Protein AF-A0A3B9VDS4-F1 (afd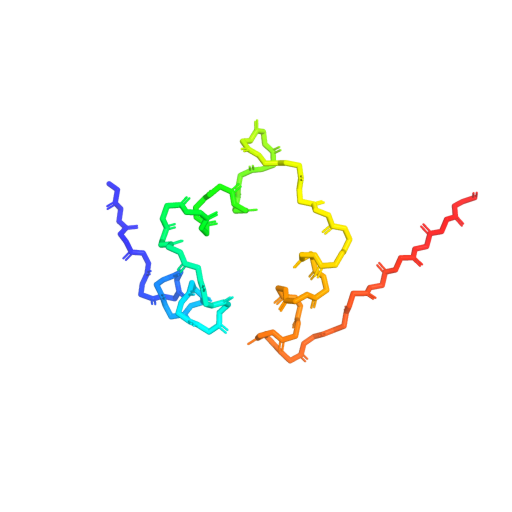b_monomer_lite)

Structure (mmCIF, N/CA/C/O backbone):
data_AF-A0A3B9VDS4-F1
#
_entry.id   AF-A0A3B9VDS4-F1
#
loop_
_atom_site.group_PDB
_atom_sit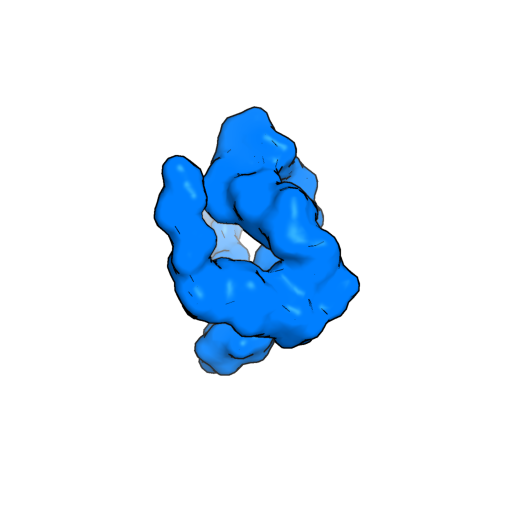e.id
_atom_site.type_symbol
_atom_site.label_atom_id
_atom_site.label_alt_id
_atom_site.label_comp_id
_atom_site.label_asym_id
_atom_site.label_entity_id
_atom_site.label_seq_id
_atom_site.pdbx_PDB_ins_code
_atom_site.Cartn_x
_atom_site.Cartn_y
_atom_site.Cartn_z
_atom_site.occupancy
_atom_site.B_iso_or_equiv
_atom_site.auth_seq_id
_atom_site.auth_comp_id
_atom_site.auth_asym_id
_atom_site.auth_atom_id
_atom_site.pdbx_PDB_model_num
ATOM 1 N N . MET A 1 1 ? -16.935 9.779 -4.881 1.00 49.16 1 MET A N 1
ATOM 2 C CA . MET A 1 1 ? -15.838 8.941 -4.352 1.00 49.16 1 MET A CA 1
ATOM 3 C C . MET A 1 1 ? -16.482 7.862 -3.491 1.00 49.16 1 MET A C 1
ATOM 5 O O . MET A 1 1 ? -16.726 8.099 -2.318 1.00 49.16 1 MET A O 1
ATOM 9 N N . VAL A 1 2 ? -16.904 6.749 -4.099 1.00 51.09 2 VAL A N 1
ATOM 10 C CA . VAL A 1 2 ? -17.558 5.657 -3.360 1.00 51.09 2 VAL A CA 1
ATOM 11 C C . VAL A 1 2 ? -16.454 4.887 -2.644 1.00 51.09 2 VAL A C 1
ATOM 13 O O . VAL A 1 2 ? -15.584 4.314 -3.294 1.00 51.09 2 VAL A O 1
ATOM 16 N N . LEU A 1 3 ? -16.434 4.954 -1.315 1.00 60.16 3 LEU A N 1
ATOM 17 C CA . LEU A 1 3 ? -15.519 4.170 -0.493 1.00 60.16 3 LEU A CA 1
ATOM 18 C C . LEU A 1 3 ? -15.940 2.705 -0.627 1.00 60.16 3 LEU A C 1
ATOM 20 O O . LEU A 1 3 ? -17.025 2.338 -0.178 1.00 60.16 3 LEU A O 1
ATOM 24 N N . SER A 1 4 ? -15.125 1.873 -1.278 1.00 74.62 4 SER A N 1
ATOM 25 C CA . SER A 1 4 ? -15.394 0.438 -1.287 1.00 74.62 4 SER A CA 1
ATOM 26 C C . SER A 1 4 ? -15.090 -0.101 0.125 1.00 74.62 4 SER A C 1
ATOM 28 O O . SER A 1 4 ? -14.007 0.172 0.658 1.00 74.62 4 SER A O 1
ATOM 30 N N . PRO A 1 5 ? -16.010 -0.838 0.776 1.00 78.50 5 PRO A N 1
ATOM 31 C CA . PRO A 1 5 ? -15.763 -1.400 2.110 1.00 78.50 5 PRO A CA 1
ATOM 32 C C . PRO A 1 5 ? -14.555 -2.352 2.114 1.00 78.50 5 PRO A C 1
ATOM 34 O O . PRO A 1 5 ? -13.869 -2.504 3.123 1.00 78.50 5 PRO A O 1
ATOM 37 N N . PHE A 1 6 ? -14.249 -2.932 0.953 1.00 85.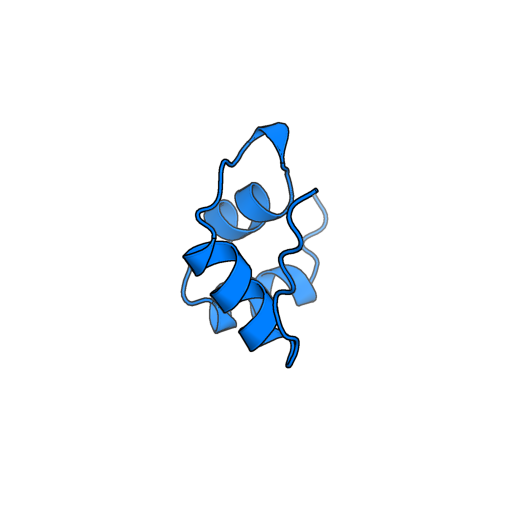06 6 PHE A N 1
ATOM 38 C CA . PHE A 1 6 ? -13.095 -3.789 0.730 1.00 85.06 6 PHE A CA 1
ATOM 39 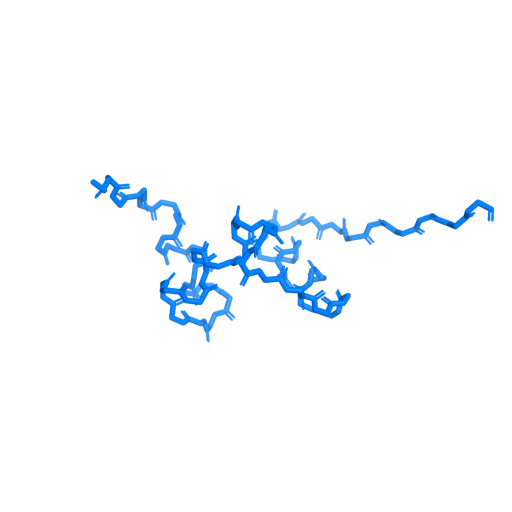C C . PHE A 1 6 ? -11.759 -3.040 0.843 1.00 85.06 6 PHE A C 1
ATOM 41 O O . PHE A 1 6 ? -10.860 -3.506 1.541 1.00 85.06 6 PHE A O 1
ATOM 48 N N . SER A 1 7 ? -11.629 -1.863 0.220 1.00 86.88 7 SER A N 1
ATOM 49 C CA . SER A 1 7 ? -10.384 -1.079 0.247 1.00 86.88 7 SER A CA 1
ATOM 50 C C . SER A 1 7 ? -10.058 -0.578 1.665 1.00 86.88 7 SER A C 1
ATOM 52 O O . SER A 1 7 ? -8.891 -0.487 2.043 1.00 86.88 7 SER A O 1
ATOM 54 N N . PHE A 1 8 ? -11.077 -0.306 2.490 1.00 91.56 8 PHE A N 1
ATOM 55 C CA . PHE A 1 8 ? -10.883 0.043 3.902 1.00 91.56 8 PHE A CA 1
ATOM 56 C C . PHE A 1 8 ? -10.345 -1.137 4.726 1.00 91.56 8 PHE A C 1
ATOM 58 O O . PHE A 1 8 ? -9.370 -0.992 5.466 1.00 91.56 8 PHE A O 1
ATOM 65 N N . GLU A 1 9 ? -10.939 -2.320 4.564 1.00 93.19 9 GLU A N 1
ATOM 66 C CA . GLU A 1 9 ? -10.488 -3.540 5.241 1.00 93.19 9 GLU A CA 1
ATOM 67 C C . GLU A 1 9 ? -9.073 -3.941 4.797 1.00 93.19 9 GLU A C 1
ATOM 69 O O . GLU A 1 9 ? -8.236 -4.308 5.622 1.00 93.19 9 GLU A O 1
ATOM 74 N N . ALA A 1 10 ? -8.757 -3.801 3.509 1.00 93.44 10 ALA A N 1
ATOM 75 C CA . ALA A 1 10 ? -7.421 -4.056 2.986 1.00 93.44 10 ALA A CA 1
ATOM 76 C C . ALA A 1 10 ? -6.375 -3.080 3.556 1.00 93.44 10 ALA A C 1
ATOM 78 O O . ALA A 1 10 ? -5.301 -3.518 3.972 1.00 93.44 10 ALA A O 1
ATOM 79 N N . ALA A 1 11 ? -6.695 -1.783 3.659 1.00 94.44 11 ALA A N 1
ATOM 80 C CA . ALA A 1 11 ? -5.827 -0.796 4.305 1.00 94.44 11 ALA A CA 1
ATOM 81 C C . ALA A 1 11 ? -5.554 -1.152 5.778 1.00 94.44 11 ALA A C 1
ATOM 83 O O . ALA A 1 11 ? -4.404 -1.114 6.224 1.00 94.44 11 ALA A O 1
ATOM 84 N N . LYS A 1 12 ? -6.594 -1.581 6.507 1.00 95.06 12 LYS A N 1
ATOM 85 C CA . LYS A 1 12 ? -6.493 -2.030 7.903 1.00 95.06 12 LYS A CA 1
ATOM 86 C C . LYS A 1 12 ? -5.613 -3.273 8.044 1.00 95.06 12 LYS A C 1
ATOM 88 O O . LYS A 1 12 ? -4.716 -3.280 8.883 1.00 95.06 12 LYS A O 1
ATOM 93 N N . ARG A 1 13 ? -5.813 -4.295 7.204 1.00 95.75 13 ARG A N 1
ATOM 94 C CA . ARG A 1 13 ? -4.987 -5.520 7.192 1.00 95.75 13 ARG A CA 1
ATOM 95 C C . ARG A 1 13 ? -3.531 -5.244 6.833 1.00 95.75 13 ARG A C 1
ATOM 97 O O . ARG A 1 13 ? -2.639 -5.913 7.343 1.00 95.75 13 ARG A O 1
ATOM 104 N N . LEU A 1 14 ? -3.291 -4.259 5.972 1.00 94.81 14 LEU A N 1
ATOM 105 C CA . LEU A 1 14 ? -1.950 -3.838 5.574 1.00 94.81 14 LEU A CA 1
ATOM 106 C C . LEU A 1 14 ? -1.286 -2.902 6.603 1.00 94.81 14 LEU A C 1
ATOM 108 O O . LEU A 1 14 ? -0.083 -2.656 6.512 1.00 94.81 14 LEU A O 1
ATOM 112 N N . GLY A 1 15 ? -2.047 -2.400 7.583 1.00 95.06 15 GLY A N 1
ATOM 113 C CA . GLY A 1 15 ? -1.564 -1.497 8.629 1.00 95.06 15 GLY A CA 1
ATOM 114 C C . GLY A 1 15 ? -1.215 -0.097 8.119 1.00 95.06 15 GLY A C 1
ATOM 115 O O . GLY A 1 15 ? -0.300 0.531 8.648 1.00 95.06 15 GLY A O 1
ATOM 116 N N . ILE A 1 16 ? -1.897 0.387 7.076 1.00 93.94 16 ILE A N 1
ATOM 117 C CA . ILE A 1 16 ? -1.653 1.706 6.473 1.00 93.94 16 ILE A CA 1
ATOM 118 C C . ILE A 1 16 ? -2.920 2.561 6.455 1.00 93.94 16 ILE A C 1
ATOM 120 O O . ILE A 1 16 ? -4.035 2.064 6.605 1.00 93.94 16 ILE A O 1
ATOM 124 N N . SER A 1 17 ? -2.758 3.868 6.236 1.00 94.38 17 SER A N 1
ATOM 125 C CA . SER A 1 17 ? -3.906 4.754 6.047 1.00 94.38 17 SER A CA 1
ATOM 126 C C . SER A 1 17 ? -4.651 4.424 4.751 1.00 94.38 17 SER A C 1
ATOM 128 O O . SER A 1 17 ? -4.061 3.986 3.760 1.00 94.38 17 SER A O 1
ATOM 130 N N . TYR A 1 18 ? -5.953 4.707 4.725 1.00 91.06 18 TYR A N 1
ATOM 131 C CA . TYR A 1 18 ? -6.764 4.538 3.519 1.00 91.06 18 TYR A CA 1
ATOM 132 C C . TYR A 1 18 ? -6.210 5.337 2.328 1.00 91.06 18 TYR A C 1
ATOM 134 O O . TYR A 1 18 ? -6.128 4.816 1.223 1.00 91.06 18 TYR A O 1
ATOM 142 N N . GLN A 1 19 ? -5.740 6.569 2.552 1.00 90.50 19 GLN A N 1
ATOM 143 C CA . GLN A 1 19 ? -5.116 7.381 1.500 1.00 90.50 19 GLN A CA 1
ATOM 144 C C . GLN A 1 19 ? -3.855 6.717 0.933 1.00 90.50 19 GLN A C 1
ATOM 146 O O . GLN A 1 19 ? -3.634 6.745 -0.276 1.00 90.50 19 GLN A O 1
ATOM 151 N N . ALA A 1 20 ? -3.032 6.099 1.787 1.00 91.12 20 ALA A N 1
ATOM 152 C CA . ALA A 1 20 ? -1.867 5.348 1.336 1.00 91.12 20 ALA A CA 1
ATOM 153 C C . ALA A 1 20 ? -2.285 4.120 0.512 1.00 91.12 20 ALA A C 1
ATOM 155 O O . ALA A 1 20 ? -1.684 3.859 -0.528 1.00 91.12 20 ALA A O 1
ATOM 156 N N . TYR A 1 21 ? -3.353 3.425 0.912 1.00 93.12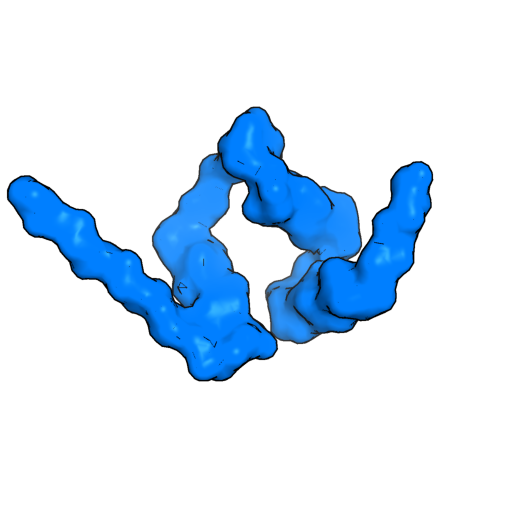 21 TYR A N 1
ATOM 157 C CA . TYR A 1 21 ? -3.915 2.316 0.140 1.00 93.12 21 TYR A CA 1
ATOM 158 C C . TYR A 1 21 ? -4.453 2.769 -1.228 1.00 93.12 21 TYR A C 1
ATOM 160 O O . TYR A 1 21 ? -4.103 2.178 -2.244 1.00 93.12 21 TYR A O 1
ATOM 168 N N . GLN A 1 22 ? -5.180 3.890 -1.296 1.00 91.31 22 GLN A N 1
ATOM 169 C CA . GLN A 1 22 ? -5.642 4.473 -2.566 1.00 91.31 22 GLN A CA 1
ATOM 170 C C . GLN A 1 22 ? -4.493 4.828 -3.521 1.00 91.31 22 GLN A C 1
ATOM 172 O O . GLN A 1 22 ? -4.666 4.823 -4.740 1.00 91.31 22 GLN A O 1
ATOM 177 N N . ARG A 1 23 ? -3.308 5.167 -2.994 1.00 92.06 23 ARG A N 1
ATOM 178 C CA . ARG A 1 23 ? -2.118 5.371 -3.831 1.00 92.06 23 ARG A CA 1
ATOM 179 C C . ARG A 1 23 ? -1.590 4.055 -4.390 1.00 92.06 23 ARG A C 1
ATOM 181 O O . ARG A 1 23 ? -1.169 4.056 -5.537 1.00 92.06 23 ARG A O 1
ATOM 188 N N . LEU A 1 24 ? -1.630 2.963 -3.623 1.00 91.88 24 LEU A N 1
ATOM 189 C CA . LEU A 1 24 ? -1.235 1.632 -4.103 1.00 91.88 24 LEU A CA 1
ATOM 190 C C . LEU A 1 24 ? -2.149 1.127 -5.228 1.00 91.88 24 LEU A C 1
ATOM 192 O O . LEU A 1 24 ? -1.669 0.452 -6.130 1.00 91.88 24 LEU A O 1
ATOM 196 N N . GLU A 1 25 ? -3.434 1.491 -5.212 1.00 89.25 25 GLU A N 1
ATOM 197 C CA . GLU A 1 25 ? -4.386 1.166 -6.288 1.00 89.25 25 GLU A CA 1
ATOM 198 C C . GLU A 1 25 ? -4.137 1.963 -7.585 1.00 89.25 25 GLU A C 1
ATOM 200 O O . GLU A 1 25 ? -4.686 1.624 -8.632 1.00 89.25 25 GLU A O 1
ATOM 205 N N . ASN A 1 26 ? -3.321 3.026 -7.548 1.00 88.62 26 ASN A N 1
ATOM 206 C CA . ASN A 1 26 ? -3.045 3.871 -8.707 1.00 88.62 26 ASN A CA 1
ATOM 207 C C . ASN A 1 26 ? -1.547 3.854 -9.075 1.00 88.62 26 ASN A C 1
ATOM 209 O O . ASN A 1 26 ? -0.757 4.561 -8.438 1.00 88.62 26 ASN A O 1
ATOM 213 N N . PRO A 1 27 ? -1.149 3.147 -10.148 1.00 83.00 27 PRO A N 1
ATOM 214 C CA . PRO A 1 27 ? 0.259 3.013 -10.528 1.00 83.00 27 PRO A CA 1
ATOM 215 C C . PRO A 1 27 ? 0.924 4.348 -10.904 1.00 83.00 27 PRO A C 1
ATOM 217 O O . PRO A 1 27 ? 2.123 4.504 -10.723 1.00 83.00 27 PRO A O 1
ATOM 220 N N . ASN A 1 28 ? 0.162 5.361 -11.335 1.00 89.56 28 ASN A N 1
ATOM 221 C CA . ASN A 1 28 ? 0.712 6.693 -11.626 1.00 89.56 28 ASN A CA 1
ATOM 222 C C . ASN A 1 28 ? 1.000 7.512 -10.357 1.00 89.56 28 ASN A C 1
ATOM 224 O O . ASN A 1 28 ? 1.658 8.549 -10.415 1.00 89.56 28 ASN A O 1
ATOM 228 N N . LYS A 1 29 ? 0.467 7.095 -9.201 1.00 86.38 29 LYS A N 1
ATOM 229 C CA . LYS A 1 29 ? 0.591 7.810 -7.920 1.00 86.38 29 LYS A CA 1
ATOM 230 C C . LYS A 1 29 ? 1.492 7.089 -6.923 1.00 86.38 29 LYS A C 1
ATOM 232 O O . LYS A 1 29 ? 1.724 7.620 -5.831 1.00 86.38 29 LYS A O 1
ATOM 237 N N . CYS A 1 30 ? 2.002 5.906 -7.241 1.00 87.44 30 CYS A N 1
ATOM 238 C CA . CYS A 1 30 ? 2.856 5.155 -6.335 1.00 87.44 30 CYS A CA 1
ATOM 239 C C . CYS A 1 30 ? 3.898 4.340 -7.096 1.00 87.44 30 CYS A C 1
ATOM 241 O O . CYS A 1 30 ? 3.586 3.707 -8.093 1.00 87.44 30 CYS A O 1
ATOM 243 N N . ASN A 1 31 ? 5.117 4.315 -6.560 1.00 91.50 31 ASN A N 1
ATOM 244 C CA . ASN A 1 31 ? 6.155 3.368 -6.940 1.00 91.50 31 ASN A CA 1
ATOM 245 C C . ASN A 1 31 ? 6.402 2.428 -5.743 1.00 91.50 31 ASN A C 1
ATOM 247 O O . ASN A 1 31 ? 7.268 2.716 -4.909 1.00 91.50 31 ASN A O 1
ATOM 251 N N . PRO A 1 32 ? 5.565 1.392 -5.546 1.00 91.62 32 PRO A N 1
ATOM 252 C CA . PRO A 1 32 ? 5.693 0.504 -4.400 1.00 91.62 32 PRO A CA 1
ATOM 253 C C . PRO A 1 32 ? 6.952 -0.358 -4.518 1.00 91.62 32 PRO A C 1
ATOM 255 O O . PRO A 1 32 ? 7.280 -0.876 -5.580 1.00 91.62 32 PRO A O 1
ATOM 258 N N . THR A 1 33 ? 7.636 -0.576 -3.394 1.00 94.00 33 THR A N 1
ATOM 259 C CA . THR A 1 33 ? 8.741 -1.543 -3.353 1.00 94.00 33 THR A CA 1
ATOM 260 C C . THR A 1 33 ? 8.223 -2.966 -3.579 1.00 94.00 33 THR A C 1
ATOM 262 O O . THR A 1 33 ? 7.079 -3.272 -3.234 1.00 94.00 33 THR A O 1
ATOM 265 N N . ILE A 1 34 ? 9.085 -3.876 -4.043 1.00 94.56 34 ILE A N 1
ATOM 266 C CA . ILE A 1 34 ? 8.767 -5.313 -4.141 1.00 94.56 34 ILE A CA 1
ATOM 267 C C . ILE A 1 34 ? 8.248 -5.859 -2.799 1.00 94.56 34 ILE A C 1
ATOM 269 O O . ILE A 1 34 ? 7.256 -6.579 -2.759 1.00 94.56 34 ILE A O 1
ATOM 273 N N . LYS A 1 35 ? 8.847 -5.443 -1.675 1.00 95.19 35 LYS A N 1
ATOM 274 C CA . LYS A 1 35 ? 8.401 -5.817 -0.322 1.00 95.19 35 LYS A CA 1
ATOM 275 C C . LYS A 1 35 ? 6.985 -5.325 -0.008 1.00 95.19 35 LYS A C 1
ATOM 277 O O . LYS A 1 35 ? 6.237 -5.988 0.706 1.00 95.19 35 LYS A O 1
ATOM 282 N N . THR A 1 36 ? 6.609 -4.154 -0.517 1.00 94.88 36 THR A N 1
ATOM 283 C CA . THR A 1 36 ? 5.242 -3.637 -0.395 1.00 94.88 36 THR A CA 1
ATOM 284 C C . THR A 1 36 ? 4.276 -4.503 -1.196 1.00 94.88 36 THR A C 1
ATOM 286 O O . THR A 1 36 ? 3.252 -4.910 -0.653 1.00 94.88 36 THR A O 1
ATOM 289 N N . LEU A 1 37 ? 4.621 -4.841 -2.442 1.00 94.88 37 LEU A N 1
ATOM 290 C CA . LEU A 1 37 ? 3.819 -5.731 -3.289 1.00 94.88 37 LEU A CA 1
ATOM 291 C C . LEU A 1 37 ? 3.651 -7.121 -2.656 1.00 94.88 37 LEU A C 1
ATOM 293 O O . LEU A 1 37 ? 2.551 -7.667 -2.640 1.00 94.88 37 LEU A O 1
ATOM 297 N N . GLU A 1 38 ? 4.708 -7.657 -2.046 1.00 96.62 38 GLU A N 1
ATOM 298 C CA . GLU A 1 38 ? 4.664 -8.929 -1.323 1.00 96.62 38 GLU A CA 1
ATOM 299 C C . GLU A 1 38 ? 3.684 -8.877 -0.137 1.00 96.62 38 GLU A C 1
ATOM 301 O O . GLU A 1 38 ? 2.871 -9.783 0.050 1.00 96.62 38 GLU A O 1
ATOM 306 N N . LYS A 1 39 ? 3.710 -7.798 0.658 1.00 95.62 39 LYS A N 1
ATOM 307 C CA . LYS A 1 39 ? 2.758 -7.599 1.765 1.00 95.62 39 LYS A CA 1
ATOM 308 C C . LYS A 1 39 ? 1.317 -7.487 1.273 1.00 95.62 39 LYS A C 1
ATOM 310 O O . LYS A 1 39 ? 0.424 -8.053 1.899 1.00 95.62 39 LYS A O 1
ATOM 315 N N . VAL A 1 40 ? 1.096 -6.786 0.160 1.00 94.75 40 VAL A N 1
ATOM 316 C CA . VAL A 1 40 ? -0.226 -6.691 -0.473 1.00 94.75 40 VAL A CA 1
ATOM 317 C C . VAL A 1 40 ? -0.711 -8.081 -0.892 1.00 94.75 40 VAL A C 1
ATOM 319 O O . VAL A 1 40 ? -1.832 -8.448 -0.565 1.00 94.75 40 VAL A O 1
ATOM 322 N N . ALA A 1 41 ? 0.127 -8.903 -1.527 1.00 95.75 41 ALA A N 1
ATOM 323 C CA . ALA A 1 41 ? -0.249 -10.273 -1.881 1.00 95.75 41 ALA A CA 1
ATOM 324 C C . ALA A 1 41 ? -0.615 -11.115 -0.639 1.00 95.75 41 ALA A C 1
ATOM 326 O O . ALA A 1 41 ? -1.645 -11.796 -0.629 1.00 95.75 41 ALA A O 1
ATOM 327 N N . LYS A 1 42 ? 0.169 -11.002 0.444 1.00 96.19 42 LYS A N 1
ATOM 328 C CA . LYS A 1 42 ? -0.051 -11.745 1.697 1.00 96.19 42 LYS A CA 1
ATOM 329 C C . LYS A 1 42 ? -1.407 -11.462 2.345 1.00 96.19 42 LYS A C 1
ATOM 331 O O . LYS A 1 42 ? -2.052 -12.409 2.788 1.00 96.19 42 LYS A O 1
ATOM 336 N N . ILE A 1 43 ? -1.883 -10.211 2.368 1.00 95.62 43 ILE A N 1
ATOM 337 C CA . ILE A 1 43 ? -3.194 -9.891 2.981 1.00 95.62 43 ILE A CA 1
ATOM 338 C C . ILE A 1 43 ? -4.385 -10.517 2.232 1.00 95.62 43 ILE A C 1
ATOM 340 O O . ILE A 1 43 ? -5.477 -10.621 2.793 1.00 95.62 43 ILE A O 1
ATOM 344 N N . PHE A 1 44 ? -4.168 -10.955 0.988 1.00 93.62 44 PHE A N 1
ATOM 345 C CA . PHE A 1 44 ? -5.147 -11.659 0.158 1.00 93.62 44 PHE A CA 1
ATOM 346 C C . PHE A 1 44 ? -4.914 -13.175 0.094 1.00 93.62 44 PHE A C 1
ATOM 348 O O . PHE A 1 44 ? -5.575 -13.858 -0.690 1.00 93.62 44 PHE A O 1
ATOM 355 N N . GLY A 1 45 ? -3.978 -13.716 0.883 1.00 95.06 45 GLY A N 1
ATOM 356 C CA . GLY A 1 45 ? -3.608 -15.132 0.819 1.00 95.06 45 GLY A CA 1
ATOM 357 C C . GLY A 1 45 ? -3.004 -15.523 -0.534 1.00 95.06 45 GLY A C 1
ATOM 358 O O . GLY A 1 45 ? -3.235 -16.628 -1.019 1.00 95.06 45 GLY A O 1
ATOM 359 N N . LYS A 1 46 ? -2.295 -14.593 -1.184 1.00 96.25 46 LYS A N 1
ATOM 360 C CA . LYS A 1 46 ? -1.621 -14.783 -2.475 1.00 96.25 46 LYS A CA 1
ATOM 361 C C . LYS A 1 46 ? -0.104 -14.679 -2.317 1.00 96.25 46 LYS A C 1
ATOM 363 O O . LYS A 1 46 ? 0.404 -14.187 -1.310 1.00 96.25 46 LYS A O 1
ATOM 368 N N . HIS A 1 47 ? 0.608 -15.094 -3.361 1.00 96.00 47 HIS A N 1
ATOM 369 C CA . HIS A 1 47 ? 2.060 -14.986 -3.468 1.00 96.00 47 HIS A CA 1
ATOM 370 C C . HIS A 1 47 ? 2.431 -14.050 -4.619 1.00 96.00 47 HIS A C 1
ATOM 372 O O . HIS A 1 47 ? 1.774 -14.053 -5.659 1.00 96.00 47 HIS A O 1
ATOM 378 N N . LEU A 1 48 ? 3.472 -13.241 -4.418 1.00 95.69 48 LEU A N 1
ATOM 379 C CA . LEU A 1 48 ? 4.050 -12.423 -5.477 1.00 95.69 48 LEU A CA 1
ATOM 380 C C . LEU A 1 48 ? 5.002 -13.293 -6.305 1.00 95.69 48 LEU A C 1
ATOM 382 O O . LEU A 1 48 ? 5.959 -13.832 -5.756 1.00 95.69 48 LEU A O 1
ATOM 386 N N . HIS A 1 49 ? 4.741 -13.407 -7.606 1.00 95.88 49 HIS A N 1
ATOM 387 C CA . HIS A 1 49 ? 5.633 -14.051 -8.569 1.00 95.88 49 HIS A CA 1
ATOM 388 C C . HIS A 1 49 ? 6.379 -12.963 -9.350 1.00 95.88 49 HIS A C 1
ATOM 390 O O . HIS A 1 49 ? 5.753 -12.036 -9.860 1.00 95.88 49 HIS A O 1
ATOM 396 N N . LEU A 1 50 ? 7.707 -13.062 -9.405 1.00 93.31 50 LEU A N 1
ATOM 397 C CA . LEU A 1 50 ? 8.574 -12.240 -10.242 1.00 93.31 50 LEU A CA 1
ATOM 398 C C . LEU A 1 50 ? 9.290 -13.150 -11.240 1.00 93.31 50 LEU A C 1
ATOM 400 O O . LEU A 1 50 ? 9.966 -14.088 -10.823 1.00 93.31 50 LEU A O 1
ATOM 404 N N . GLU A 1 51 ? 9.165 -12.845 -12.525 1.00 93.69 51 GLU A N 1
ATOM 405 C CA . GLU A 1 51 ? 9.920 -13.486 -13.599 1.00 93.69 51 GLU A CA 1
ATOM 406 C C . GLU A 1 51 ? 10.744 -12.405 -14.302 1.00 93.69 51 GLU A C 1
ATOM 408 O O . GLU A 1 51 ? 10.262 -11.290 -14.523 1.00 93.69 51 GLU A O 1
ATOM 413 N N . PHE A 1 52 ? 11.996 -12.720 -14.619 1.00 90.25 52 PHE A N 1
ATOM 414 C CA . PHE A 1 52 ? 12.884 -11.843 -15.374 1.00 90.25 52 PHE A CA 1
ATOM 415 C C . PHE A 1 52 ? 13.147 -12.500 -16.729 1.00 90.25 52 PHE A C 1
ATOM 417 O O . PHE A 1 52 ? 13.374 -13.710 -16.777 1.00 90.25 52 PHE A O 1
ATOM 424 N N . ALA A 1 53 ? 13.053 -11.707 -17.799 1.00 81.25 53 ALA A N 1
ATOM 425 C CA . ALA A 1 53 ? 13.327 -12.139 -19.168 1.00 81.25 53 ALA A CA 1
ATOM 426 C C . ALA A 1 53 ? 14.833 -12.227 -19.446 1.00 81.25 53 ALA A C 1
ATOM 428 O O . ALA A 1 53 ? 15.583 -11.410 -18.859 1.00 81.25 53 ALA A O 1
#

pLDDT: mean 89.71, std 10.05, range [49.16, 96.62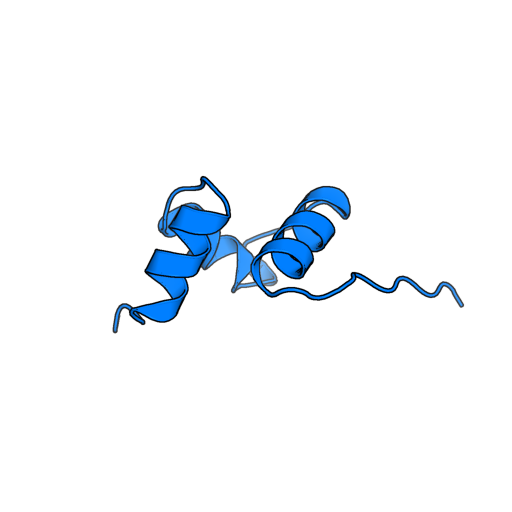]

Sequence (53 aa):
MVLSPFSFEAAKRLGISYQAYQRLENPNKCNPTIKTLEKVAKIFGKHLHLEFA

Foldseek 3Di:
DDDDPVLVVLCVQLVHDSVVSVQVVPPVNDDDDPVSVQSSQVSVVHGDDDDDD

Radius of gyration: 11.83 Å; chains: 1; bounding box: 31×24×28 Å

Secondary structure (DSSP, 8-state):
----HHHHHHHHHHTS-HHHHHHHT-TTT----HHHHHHHHHHTT--------